Protein AF-A0A2M8G8X2-F1 (afdb_monomer_lite)

Foldseek 3Di:
DDDDDPCLVVFFFDQDPVRDGDSVRSVVVCVVVPDDDDDDDDPDDQDDDDPVSVVVVVVVVVVVVD

InterPro domains:
  IPR029044 Nucleotide-diphospho-sugar transferases [G3DSA:3.90.550.10] (1-65)
  IPR029044 Nucleotide-diphospho-sugar transferases [SSF53448] (1-65)

Secondary structure (DSSP, 8-state):
-----GGGGGSPPPBPTTS-B-HHHHHHHHHHTT-----PPPS------STTHHHHHHHHHHHTT-

pLDDT: mean 94.75, std 5.75, range [60.0, 97.75]

Structure (mmCIF, N/CA/C/O backbone):
data_AF-A0A2M8G8X2-F1
#
_entry.id   AF-A0A2M8G8X2-F1
#
loop_
_atom_site.group_PDB
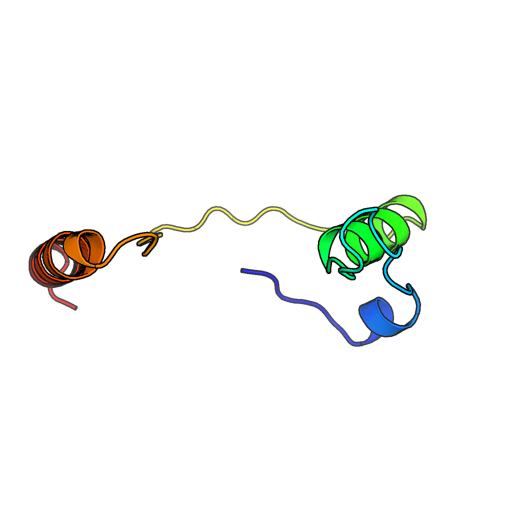_atom_site.id
_atom_site.type_symbol
_atom_site.label_atom_id
_atom_site.label_alt_id
_atom_site.label_comp_id
_atom_site.label_asym_id
_atom_site.label_entity_id
_atom_site.label_seq_id
_atom_site.pdbx_PDB_ins_code
_atom_site.Cartn_x
_atom_site.Cartn_y
_atom_site.Cartn_z
_atom_site.occupancy
_atom_site.B_iso_or_equiv
_atom_site.auth_seq_id
_atom_site.auth_comp_id
_atom_site.auth_asym_id
_atom_site.auth_atom_id
_atom_site.pdbx_PDB_model_num
ATOM 1 N N . MET A 1 1 ? -6.210 -3.979 0.037 1.00 90.81 1 MET A N 1
ATOM 2 C CA . MET A 1 1 ? -5.720 -5.370 -0.053 1.00 90.81 1 MET A CA 1
ATOM 3 C C . MET A 1 1 ? -5.606 -5.728 -1.521 1.00 90.81 1 MET A C 1
ATOM 5 O O . MET A 1 1 ? -6.492 -5.347 -2.276 1.00 90.81 1 MET A O 1
ATOM 9 N N . PHE A 1 2 ? -4.525 -6.394 -1.916 1.00 94.44 2 PHE A N 1
ATOM 10 C CA . PHE A 1 2 ? -4.284 -6.794 -3.301 1.00 94.44 2 PHE A CA 1
ATOM 11 C C . PHE A 1 2 ? -4.274 -8.320 -3.393 1.00 94.44 2 PHE A C 1
ATOM 13 O O . PHE A 1 2 ? -3.745 -8.977 -2.502 1.00 94.44 2 PHE A O 1
ATOM 20 N N . LEU A 1 3 ? -4.846 -8.860 -4.467 1.00 95.81 3 LEU A N 1
ATOM 21 C CA . LEU A 1 3 ? -4.673 -10.250 -4.878 1.00 95.81 3 LEU A CA 1
ATOM 22 C C . LEU A 1 3 ? -3.918 -10.216 -6.205 1.00 95.81 3 LEU A C 1
ATOM 24 O O . LEU A 1 3 ? -4.460 -9.735 -7.198 1.00 95.81 3 LEU A O 1
ATOM 28 N N . LEU A 1 4 ? -2.662 -10.652 -6.187 1.00 96.00 4 LEU A N 1
ATOM 29 C CA . LEU A 1 4 ? -1.743 -10.575 -7.321 1.00 96.00 4 LEU A CA 1
ATOM 30 C C . LEU A 1 4 ? -1.206 -11.972 -7.616 1.00 96.00 4 LEU A C 1
ATOM 32 O O . LEU A 1 4 ? -0.998 -12.760 -6.693 1.00 96.00 4 LEU A O 1
ATOM 36 N N . ASP A 1 5 ? -0.996 -12.272 -8.894 1.00 94.56 5 ASP A N 1
ATOM 37 C CA . ASP A 1 5 ? -0.273 -13.469 -9.312 1.00 94.56 5 ASP A CA 1
ATOM 38 C C . ASP A 1 5 ? 1.232 -13.176 -9.433 1.00 94.56 5 ASP A C 1
ATOM 40 O O . ASP A 1 5 ? 1.704 -12.070 -9.160 1.00 94.56 5 ASP A O 1
ATOM 44 N N . THR A 1 6 ? 2.004 -14.178 -9.851 1.00 96.94 6 THR A N 1
ATOM 45 C CA . THR A 1 6 ? 3.465 -14.081 -9.948 1.00 96.94 6 THR A CA 1
ATOM 46 C C . THR A 1 6 ? 3.953 -13.072 -10.987 1.00 96.94 6 THR A C 1
ATOM 48 O O . THR A 1 6 ? 5.121 -12.702 -10.942 1.00 96.94 6 THR A O 1
ATOM 51 N N . LYS A 1 7 ? 3.098 -12.589 -11.898 1.00 96.06 7 LYS A N 1
ATOM 52 C CA . LYS A 1 7 ? 3.499 -11.615 -12.927 1.00 96.06 7 LYS A CA 1
ATOM 53 C C . LYS A 1 7 ? 3.880 -10.268 -12.332 1.00 96.06 7 LYS A C 1
ATOM 55 O O . LYS A 1 7 ? 4.566 -9.494 -12.985 1.00 96.06 7 LYS A O 1
ATOM 60 N N . ILE A 1 8 ? 3.464 -9.974 -11.097 1.00 96.94 8 ILE A N 1
ATOM 61 C CA . ILE A 1 8 ? 3.891 -8.752 -10.410 1.00 96.94 8 ILE A CA 1
ATOM 62 C C . ILE A 1 8 ? 5.419 -8.664 -10.284 1.00 96.94 8 ILE A C 1
ATOM 64 O O . ILE A 1 8 ? 5.962 -7.564 -10.310 1.00 96.94 8 ILE A O 1
ATOM 68 N N . PHE A 1 9 ? 6.116 -9.803 -10.200 1.00 96.94 9 PHE A N 1
ATOM 69 C CA . PHE A 1 9 ? 7.573 -9.842 -10.065 1.00 96.94 9 PHE A CA 1
ATOM 70 C C . PHE A 1 9 ? 8.320 -9.480 -11.357 1.00 96.94 9 PHE A C 1
ATOM 72 O O . PHE A 1 9 ? 9.504 -9.170 -11.287 1.00 96.94 9 PHE A O 1
ATOM 79 N N . ASP A 1 10 ? 7.635 -9.437 -12.505 1.00 97.62 10 ASP A N 1
ATOM 80 C CA . ASP A 1 10 ? 8.205 -8.943 -13.767 1.00 97.62 10 ASP A CA 1
ATOM 81 C C . ASP A 1 10 ? 8.346 -7.402 -13.770 1.00 97.62 10 ASP A C 1
ATOM 83 O O . ASP A 1 10 ? 8.952 -6.826 -14.675 1.00 97.62 10 ASP A O 1
ATOM 87 N N . TYR A 1 11 ? 7.781 -6.715 -12.768 1.00 97.19 11 TYR A N 1
ATOM 88 C CA . TYR A 1 11 ? 7.730 -5.257 -12.674 1.00 97.19 11 TYR A CA 1
ATOM 89 C C . TYR A 1 11 ? 8.430 -4.763 -11.409 1.00 97.19 11 TYR A C 1
ATOM 91 O O . TYR A 1 11 ? 7.833 -4.684 -10.337 1.00 97.19 11 TYR A O 1
ATOM 99 N N . GLU A 1 12 ? 9.694 -4.366 -11.535 1.00 96.12 12 GLU A N 1
ATOM 100 C CA . GLU A 1 12 ? 10.437 -3.792 -10.411 1.00 96.12 12 GLU A CA 1
ATOM 101 C C . GLU A 1 12 ? 9.797 -2.485 -9.921 1.00 96.12 12 GLU A C 1
ATOM 103 O O . GLU A 1 12 ? 9.405 -1.623 -10.715 1.00 96.12 12 GLU A O 1
ATOM 108 N N . ALA A 1 13 ? 9.706 -2.316 -8.603 1.00 97.19 13 ALA A N 1
ATOM 109 C CA . ALA A 1 13 ? 9.286 -1.057 -8.003 1.00 97.19 13 ALA A CA 1
ATOM 110 C C . ALA A 1 13 ? 10.349 0.028 -8.235 1.00 97.19 13 ALA A C 1
ATOM 112 O O . ALA A 1 13 ? 11.547 -0.238 -8.202 1.00 97.19 13 ALA A O 1
ATOM 113 N N . ASP A 1 14 ? 9.907 1.264 -8.455 1.00 96.62 14 ASP A N 1
ATOM 114 C CA . ASP A 1 14 ? 10.802 2.421 -8.484 1.00 96.62 14 ASP A CA 1
ATOM 115 C C . ASP A 1 14 ? 11.219 2.812 -7.061 1.00 96.62 14 ASP A C 1
ATOM 117 O O . ASP A 1 14 ? 10.396 2.783 -6.140 1.00 96.62 14 ASP A O 1
ATOM 121 N N . MET A 1 15 ? 12.481 3.217 -6.898 1.00 97.38 15 MET A N 1
ATOM 122 C CA . MET A 1 15 ? 12.966 3.824 -5.660 1.00 97.38 15 MET A CA 1
ATOM 123 C C . MET A 1 15 ? 12.458 5.265 -5.563 1.00 97.38 15 MET A C 1
ATOM 125 O O . MET A 1 15 ? 12.701 6.086 -6.452 1.00 97.38 15 MET A O 1
ATOM 129 N N . HIS A 1 16 ? 11.763 5.584 -4.477 1.00 95.88 16 HIS A N 1
ATOM 130 C CA . HIS A 1 16 ? 11.254 6.924 -4.205 1.00 95.88 16 HIS A CA 1
ATOM 131 C C . HIS A 1 16 ? 12.315 7.804 -3.512 1.00 95.88 16 HIS A C 1
ATOM 133 O O . HIS A 1 16 ? 13.290 7.281 -2.973 1.00 95.88 16 HIS A O 1
ATOM 139 N N . PRO A 1 17 ? 12.157 9.147 -3.485 1.00 97.62 17 PRO A N 1
ATOM 140 C CA . PRO A 1 17 ? 13.145 10.058 -2.888 1.00 97.62 17 PRO A CA 1
ATOM 141 C C . PRO A 1 17 ? 13.471 9.800 -1.410 1.00 97.62 17 PRO A C 1
ATOM 143 O O . PRO A 1 17 ? 14.519 10.218 -0.931 1.00 97.62 17 PRO A O 1
ATOM 146 N N . ASN A 1 18 ? 12.581 9.120 -0.686 1.00 97.44 18 ASN A N 1
ATOM 147 C CA . ASN A 1 18 ? 12.792 8.699 0.697 1.00 97.44 18 ASN A CA 1
ATOM 148 C C . ASN A 1 18 ? 13.518 7.344 0.830 1.00 97.44 18 ASN A C 1
ATOM 150 O O . ASN A 1 18 ? 13.655 6.842 1.940 1.00 97.44 18 ASN A O 1
ATOM 154 N N . GLY A 1 19 ? 13.963 6.751 -0.281 1.00 97.69 19 GLY A N 1
ATOM 155 C CA . GLY A 1 19 ? 14.668 5.469 -0.324 1.00 97.69 19 GLY A CA 1
ATOM 156 C C . GLY A 1 19 ? 13.762 4.235 -0.300 1.00 97.69 19 GLY A C 1
ATOM 157 O O . GLY A 1 19 ? 14.273 3.118 -0.277 1.00 97.69 19 GLY A O 1
ATOM 158 N N . GLU A 1 20 ? 12.437 4.404 -0.311 1.00 97.75 20 GLU A N 1
ATOM 159 C CA . GLU A 1 20 ? 11.492 3.287 -0.259 1.00 97.75 20 GLU A CA 1
ATOM 160 C C . GLU A 1 20 ? 11.096 2.788 -1.653 1.00 97.75 20 GLU A C 1
ATOM 162 O O . GLU A 1 20 ? 11.016 3.549 -2.619 1.00 97.75 20 GLU A O 1
ATOM 167 N N . TYR A 1 21 ? 10.790 1.493 -1.735 1.00 97.69 21 TYR A N 1
ATOM 168 C CA . TYR A 1 21 ? 10.238 0.842 -2.919 1.00 97.69 21 TYR A CA 1
ATOM 169 C C . TYR A 1 21 ? 8.767 0.526 -2.674 1.00 97.69 21 TYR A C 1
ATOM 171 O O . TYR A 1 21 ? 8.428 -0.272 -1.798 1.00 97.69 21 TYR A O 1
ATOM 179 N N . TYR A 1 22 ? 7.876 1.145 -3.445 1.00 97.06 22 TYR A N 1
ATOM 180 C CA . TYR A 1 22 ? 6.439 0.975 -3.252 1.00 97.06 22 TYR A CA 1
ATOM 181 C C . TYR A 1 22 ? 5.840 -0.063 -4.185 1.00 97.06 22 TYR A C 1
ATOM 183 O O . TYR A 1 22 ? 6.014 -0.013 -5.397 1.00 97.06 22 TYR A O 1
ATOM 191 N N . LEU A 1 23 ? 5.002 -0.941 -3.629 1.00 96.62 23 LEU A N 1
ATOM 192 C CA . LEU A 1 23 ? 4.194 -1.876 -4.417 1.00 96.62 23 LEU A CA 1
ATOM 193 C C . LEU A 1 23 ? 3.365 -1.155 -5.499 1.00 96.62 23 LEU A C 1
ATOM 195 O O . LEU A 1 23 ? 3.115 -1.701 -6.571 1.00 96.62 23 LEU A O 1
ATOM 199 N N . THR A 1 24 ? 2.944 0.084 -5.242 1.00 96.25 24 THR A N 1
ATOM 200 C CA . THR A 1 24 ? 2.143 0.883 -6.176 1.00 96.25 24 THR A CA 1
ATOM 201 C C . THR A 1 24 ? 2.896 1.264 -7.451 1.00 96.25 24 THR A C 1
ATOM 203 O O . THR A 1 24 ? 2.254 1.366 -8.499 1.00 96.25 24 THR A O 1
ATOM 206 N N . SER A 1 25 ? 4.223 1.435 -7.418 1.00 97.50 25 SER A N 1
ATOM 207 C CA . SER A 1 25 ? 5.001 1.726 -8.631 1.00 97.50 25 SER A CA 1
ATOM 208 C C . SER A 1 25 ? 5.127 0.481 -9.516 1.00 97.50 25 SER A C 1
ATOM 210 O O . SER A 1 25 ? 4.846 0.565 -10.714 1.00 97.50 25 SER A O 1
ATOM 212 N N . ALA A 1 26 ? 5.385 -0.690 -8.924 1.00 97.19 26 ALA A N 1
ATOM 213 C CA . ALA A 1 26 ? 5.329 -1.983 -9.617 1.00 97.19 26 ALA A CA 1
ATOM 214 C C . ALA A 1 26 ? 3.941 -2.247 -10.239 1.00 97.19 26 ALA A C 1
ATOM 216 O O . ALA A 1 26 ? 3.823 -2.518 -11.436 1.00 97.19 26 ALA A O 1
ATOM 217 N N . LEU A 1 27 ? 2.864 -2.060 -9.464 1.00 97.12 27 LEU A N 1
ATOM 218 C CA . LEU A 1 27 ? 1.481 -2.181 -9.948 1.00 97.12 27 LEU A CA 1
ATOM 219 C C . LEU A 1 27 ? 1.166 -1.212 -11.097 1.00 97.12 27 LEU A C 1
ATOM 221 O O . LEU A 1 27 ? 0.479 -1.581 -12.047 1.00 97.12 27 LEU A O 1
ATOM 225 N N . SER A 1 28 ? 1.664 0.026 -11.030 1.00 96.75 28 SER A N 1
ATOM 226 C CA . SER A 1 28 ? 1.479 1.025 -12.089 1.00 96.75 28 SER A CA 1
ATOM 227 C C . SER A 1 28 ? 2.152 0.597 -13.394 1.00 96.75 28 SER A C 1
ATOM 229 O O . SER A 1 28 ? 1.557 0.731 -14.465 1.00 96.75 28 SER A O 1
ATOM 231 N N . LYS A 1 29 ? 3.360 0.026 -13.324 1.00 97.56 29 LYS A N 1
ATOM 232 C CA . LYS A 1 29 ? 4.050 -0.540 -14.495 1.00 97.56 29 LYS A CA 1
ATOM 233 C C . LYS A 1 29 ? 3.278 -1.725 -15.080 1.00 97.56 29 LYS A C 1
ATOM 235 O O . LYS A 1 29 ? 3.037 -1.742 -16.285 1.00 97.56 29 LYS A O 1
ATOM 240 N N . MET A 1 30 ? 2.800 -2.635 -14.232 1.00 96.69 30 MET A N 1
ATOM 241 C CA . MET A 1 30 ? 1.963 -3.768 -14.642 1.00 96.69 30 MET A CA 1
ATOM 242 C C . MET A 1 30 ? 0.677 -3.313 -15.359 1.00 96.69 30 MET A C 1
ATOM 244 O O . MET A 1 30 ? 0.330 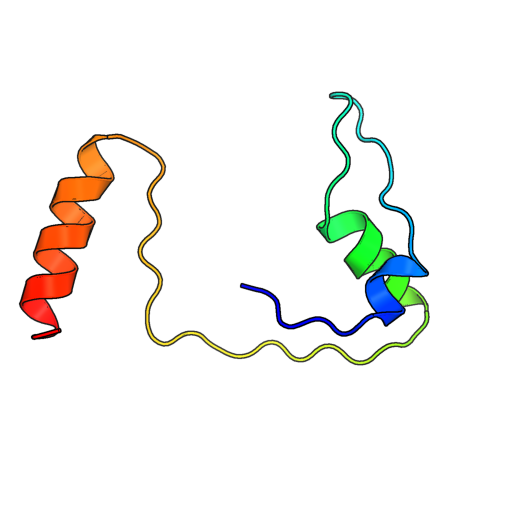-3.837 -16.418 1.00 96.69 30 MET A O 1
ATOM 248 N N . LEU A 1 31 ? -0.007 -2.293 -14.829 1.00 96.44 31 LEU A N 1
ATOM 249 C CA . LEU A 1 31 ? -1.183 -1.682 -15.461 1.00 96.44 31 LEU A CA 1
ATOM 250 C C . LEU A 1 31 ? -0.854 -1.073 -16.830 1.00 96.44 31 LEU A C 1
ATOM 252 O O . LEU A 1 31 ? -1.573 -1.310 -17.801 1.00 96.44 31 LEU A O 1
ATOM 256 N N . LYS A 1 32 ? 0.246 -0.314 -16.928 1.00 97.38 32 LYS A N 1
ATOM 257 C CA . LYS A 1 32 ? 0.704 0.307 -18.185 1.00 97.38 32 LYS A CA 1
ATOM 258 C C . LYS A 1 32 ? 1.103 -0.721 -19.245 1.00 97.38 32 LYS A C 1
ATOM 260 O O . LYS A 1 32 ? 0.941 -0.449 -20.429 1.00 97.38 32 LYS A O 1
ATOM 265 N N . ALA A 1 33 ? 1.571 -1.897 -18.829 1.00 96.94 33 ALA A N 1
ATOM 266 C CA . ALA A 1 33 ? 1.862 -3.021 -19.715 1.00 96.94 33 ALA A CA 1
ATOM 267 C C . ALA A 1 33 ? 0.597 -3.738 -20.239 1.00 96.94 33 ALA A C 1
ATOM 269 O O . ALA A 1 33 ? 0.699 -4.653 -21.053 1.00 96.94 33 ALA A O 1
ATOM 270 N N . GLY A 1 34 ? -0.601 -3.318 -19.811 1.00 96.81 34 GLY A N 1
ATOM 271 C CA . GLY A 1 34 ? -1.879 -3.807 -20.335 1.00 96.81 34 GLY A CA 1
ATOM 272 C C . GLY A 1 34 ? -2.524 -4.926 -19.517 1.00 96.81 34 GLY A C 1
ATOM 273 O O . GLY A 1 34 ? -3.538 -5.486 -19.942 1.00 96.81 34 GLY A O 1
ATOM 274 N N . HIS A 1 35 ? -1.988 -5.255 -18.337 1.00 96.38 35 HIS A N 1
ATOM 275 C CA . HIS A 1 35 ? -2.646 -6.202 -17.441 1.00 96.38 35 HIS A CA 1
ATOM 276 C C . HIS A 1 35 ? -3.951 -5.620 -16.891 1.00 96.38 35 HIS A C 1
ATOM 278 O O . HIS A 1 35 ? -4.012 -4.479 -16.433 1.00 96.38 35 HIS A O 1
ATOM 284 N N . LYS A 1 36 ? -5.007 -6.436 -16.898 1.00 94.19 36 LYS A N 1
ATOM 285 C CA . LYS A 1 36 ? -6.303 -6.054 -16.335 1.00 94.19 36 LYS A CA 1
ATOM 286 C C . LYS A 1 36 ? -6.267 -6.181 -14.818 1.00 94.19 36 LYS A C 1
ATOM 288 O O . LYS A 1 36 ? -5.982 -7.254 -14.294 1.00 94.19 36 LYS A O 1
ATOM 293 N N . VAL A 1 37 ? -6.630 -5.106 -14.131 1.00 92.12 37 VAL A N 1
ATOM 294 C CA . VAL A 1 37 ? -6.847 -5.084 -12.682 1.00 92.12 37 VAL A CA 1
ATOM 295 C C . VAL A 1 37 ? -8.285 -4.662 -12.435 1.00 92.12 37 VAL A C 1
ATOM 297 O O . VAL A 1 37 ? -8.801 -3.763 -13.098 1.00 92.12 37 VAL A O 1
ATOM 300 N N . TYR A 1 38 ? -8.931 -5.310 -11.473 1.00 94.88 38 TYR A N 1
ATOM 301 C CA . TYR A 1 38 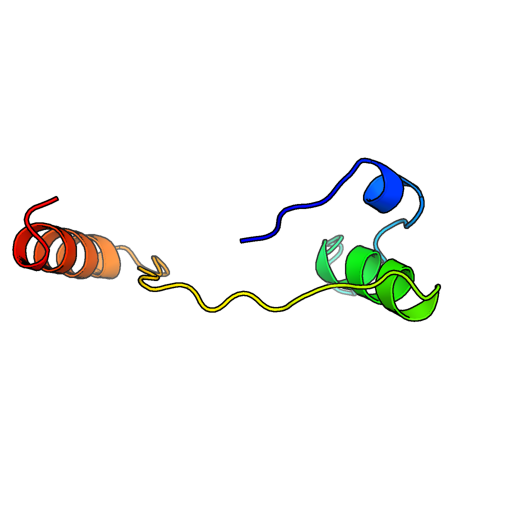? -10.311 -5.026 -11.106 1.00 94.88 38 TYR A CA 1
ATOM 302 C C . TYR A 1 38 ? -10.355 -4.474 -9.686 1.00 94.88 38 TYR A C 1
ATOM 304 O O . TYR A 1 38 ? -9.806 -5.070 -8.759 1.00 94.88 38 TYR A O 1
ATOM 312 N N . ALA A 1 39 ? -11.020 -3.334 -9.511 1.00 94.69 39 ALA A N 1
ATOM 313 C CA . ALA A 1 39 ? -11.293 -2.789 -8.191 1.00 94.69 39 ALA A CA 1
ATOM 314 C C . ALA A 1 39 ? -12.517 -3.498 -7.598 1.00 94.69 39 ALA A C 1
ATOM 316 O O . ALA A 1 39 ? -13.635 -3.337 -8.087 1.00 94.69 39 ALA A O 1
ATOM 317 N N . VAL A 1 40 ? -12.304 -4.281 -6.541 1.00 95.69 40 VAL A N 1
ATOM 318 C CA . VAL A 1 40 ? -13.380 -4.951 -5.802 1.00 95.69 40 VAL A CA 1
ATOM 319 C C . VAL A 1 40 ? -13.677 -4.153 -4.538 1.00 95.69 40 VAL A C 1
ATOM 321 O O . VAL A 1 40 ? -12.782 -3.887 -3.735 1.00 95.69 40 VAL A O 1
ATOM 324 N N . LYS A 1 41 ? -14.939 -3.747 -4.361 1.00 95.88 41 LYS A N 1
ATOM 325 C CA . LYS A 1 41 ? -15.368 -2.980 -3.187 1.00 95.88 41 LYS A CA 1
ATOM 326 C C . LYS A 1 41 ? -15.325 -3.869 -1.942 1.00 95.88 41 LYS A C 1
ATOM 328 O O . LYS A 1 41 ? -16.021 -4.879 -1.888 1.00 95.88 41 LYS A O 1
ATOM 333 N N . SER A 1 42 ? -14.547 -3.466 -0.935 1.00 93.19 42 SER A N 1
ATOM 334 C CA . SER A 1 42 ? -14.594 -4.102 0.386 1.00 93.19 42 SER A CA 1
ATOM 335 C C . SER A 1 42 ? -15.876 -3.717 1.125 1.00 93.19 42 SER A C 1
ATOM 337 O O . SER A 1 42 ? -16.349 -2.583 1.012 1.00 93.19 42 SER A O 1
ATOM 339 N N . THR A 1 43 ? -16.421 -4.649 1.903 1.00 91.88 43 THR A N 1
ATOM 340 C CA . THR A 1 43 ? -17.565 -4.412 2.797 1.00 91.88 43 THR A CA 1
ATOM 341 C C . THR A 1 43 ? -17.144 -3.764 4.112 1.00 91.88 43 THR A C 1
ATOM 343 O O . THR A 1 43 ? -17.923 -3.014 4.697 1.00 91.88 43 THR A O 1
ATOM 346 N N . LEU A 1 44 ? -15.909 -4.013 4.555 1.00 91.88 44 LEU A N 1
ATOM 347 C CA . LEU A 1 44 ? -15.355 -3.479 5.792 1.00 91.88 44 LEU A CA 1
ATOM 348 C C . LEU A 1 44 ? -13.872 -3.148 5.617 1.00 91.88 44 LEU A C 1
ATOM 350 O O . LEU A 1 44 ? -13.108 -3.900 5.008 1.00 91.88 44 LEU A O 1
ATOM 354 N N . TRP A 1 45 ? -13.461 -2.013 6.167 1.00 92.56 45 TRP A N 1
ATOM 355 C CA . TRP A 1 45 ? -12.060 -1.656 6.336 1.00 92.56 45 TRP A CA 1
ATOM 356 C C . TRP A 1 45 ? -11.911 -0.925 7.668 1.00 92.56 45 TRP A C 1
ATOM 358 O O . TRP A 1 45 ? -12.555 0.098 7.886 1.00 92.56 45 TRP A O 1
ATOM 368 N N . LEU A 1 46 ? -11.097 -1.488 8.562 1.00 94.50 46 LEU A N 1
ATOM 369 C CA . LEU A 1 46 ? -10.781 -0.932 9.876 1.00 94.50 46 LEU A CA 1
ATOM 370 C C . LEU A 1 46 ? -9.321 -0.452 9.851 1.00 94.50 46 LEU A C 1
ATOM 372 O O . LEU A 1 46 ? -8.419 -1.257 10.090 1.00 94.50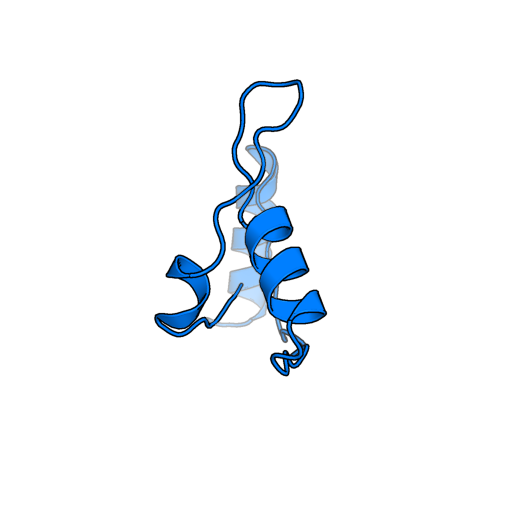 46 LEU A O 1
ATOM 376 N N . PRO A 1 47 ? -9.050 0.806 9.464 1.00 94.12 47 PRO A N 1
ATOM 377 C CA . PRO A 1 47 ? -7.691 1.329 9.448 1.00 94.12 47 PRO A CA 1
ATOM 378 C C . PRO A 1 47 ? -7.191 1.547 10.879 1.00 94.12 47 PRO A C 1
ATOM 380 O O . PRO A 1 47 ? -7.907 2.107 11.705 1.00 94.12 47 PRO A O 1
ATOM 383 N N . ILE A 1 48 ? -5.951 1.138 11.147 1.00 96.94 48 ILE A N 1
ATOM 384 C CA . ILE A 1 48 ? -5.254 1.402 12.408 1.00 96.94 48 ILE A CA 1
ATOM 385 C C . ILE A 1 48 ? -4.040 2.262 12.074 1.00 96.94 48 ILE A C 1
ATOM 387 O O . ILE A 1 48 ? -3.079 1.765 11.484 1.00 96.94 48 ILE A O 1
ATOM 391 N N . GLY A 1 49 ? -4.119 3.557 12.376 1.00 96.56 49 GLY A N 1
ATOM 392 C CA . GLY A 1 49 ? -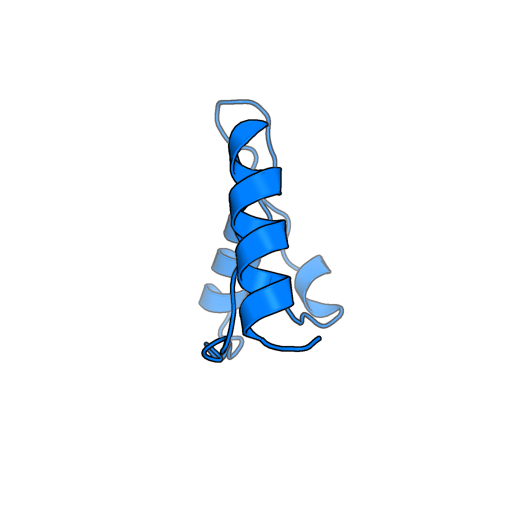3.022 4.507 12.168 1.00 96.56 49 GLY A CA 1
ATOM 393 C C . GLY A 1 49 ? -2.379 4.959 13.477 1.00 96.56 49 GLY A C 1
ATOM 394 O O . GLY A 1 49 ? -1.183 5.241 13.503 1.00 96.56 49 GLY A O 1
ATOM 395 N N . TYR A 1 50 ? -3.161 4.985 14.559 1.00 97.75 50 TYR A N 1
ATOM 396 C CA . TYR A 1 50 ? -2.742 5.418 15.891 1.00 97.75 50 TYR A CA 1
ATOM 397 C C . TYR A 1 50 ? -3.225 4.441 16.974 1.00 97.75 50 TYR A C 1
ATOM 399 O O . TYR A 1 50 ? -4.179 3.691 16.737 1.00 97.75 50 TYR A O 1
ATOM 407 N N . PRO A 1 51 ? -2.615 4.440 18.176 1.00 97.56 51 PRO A N 1
ATOM 408 C CA . PRO A 1 51 ? -3.026 3.554 19.267 1.00 97.56 51 PRO A CA 1
ATOM 409 C C . PRO A 1 51 ? -4.522 3.637 19.612 1.00 97.56 51 PRO A C 1
ATOM 411 O O . PRO A 1 51 ? -5.147 2.620 19.909 1.00 97.56 51 PRO A O 1
ATOM 414 N N . GLU A 1 52 ? -5.132 4.820 19.516 1.00 96.81 52 GLU A N 1
ATOM 415 C CA . GLU A 1 52 ? -6.546 5.042 19.846 1.00 96.81 52 GLU A CA 1
ATOM 416 C C . GLU A 1 52 ? -7.509 4.390 18.838 1.00 96.81 52 GLU A C 1
ATOM 418 O O . GLU A 1 52 ? -8.695 4.214 19.135 1.00 96.81 52 GLU A O 1
ATOM 423 N N . ASP A 1 53 ? -7.033 4.029 17.642 1.00 97.56 53 ASP A N 1
ATOM 424 C CA . ASP A 1 53 ? -7.858 3.374 16.624 1.00 97.56 53 ASP A CA 1
ATOM 425 C C . ASP A 1 53 ? -8.197 1.926 16.994 1.00 97.56 53 ASP A C 1
ATOM 427 O O . ASP A 1 53 ? -9.213 1.404 16.531 1.00 97.56 53 ASP A O 1
ATOM 431 N N . ILE A 1 54 ? -7.417 1.302 17.885 1.00 97.19 54 ILE A N 1
ATOM 432 C CA . ILE A 1 54 ? -7.657 -0.065 18.365 1.00 97.19 54 ILE A CA 1
ATOM 433 C C . ILE A 1 54 ? -9.028 -0.155 19.043 1.00 97.19 54 ILE A C 1
ATOM 435 O O . ILE A 1 54 ? -9.866 -0.947 18.620 1.00 97.19 54 ILE A O 1
ATOM 439 N N . GLY A 1 55 ? -9.315 0.722 20.010 1.00 97.00 55 GLY A N 1
ATOM 440 C CA . GLY A 1 55 ? -10.600 0.703 20.721 1.00 97.00 55 GLY A CA 1
ATOM 441 C C . GLY A 1 55 ? -11.799 0.994 19.808 1.00 97.00 55 GLY A C 1
ATOM 442 O O . GLY A 1 55 ? -12.889 0.450 19.998 1.00 97.00 55 GLY A O 1
ATOM 443 N N . LYS A 1 56 ? -11.608 1.815 18.762 1.00 94.88 56 LYS A N 1
ATOM 444 C CA . LYS A 1 56 ? -12.640 2.052 17.736 1.00 94.88 56 LYS A CA 1
ATOM 445 C C . LYS A 1 56 ? -12.890 0.793 16.906 1.00 94.88 56 LYS A C 1
ATOM 447 O O . LYS A 1 56 ? -14.047 0.474 16.631 1.00 94.88 56 LYS A O 1
ATOM 452 N N . ALA A 1 57 ? -11.828 0.094 16.510 1.00 95.75 57 ALA A N 1
ATOM 453 C CA . ALA A 1 57 ? -11.916 -1.142 15.745 1.00 95.75 57 ALA A CA 1
ATOM 454 C C . ALA A 1 57 ? -12.569 -2.266 16.561 1.00 95.75 57 ALA A C 1
ATOM 456 O O . ALA A 1 57 ? -13.482 -2.912 16.054 1.00 95.75 57 ALA A O 1
ATOM 457 N N . GLU A 1 58 ? -12.192 -2.436 17.831 1.00 96.00 58 GLU A N 1
ATOM 458 C CA . GLU A 1 58 ? -12.804 -3.405 18.753 1.00 96.00 58 GLU A CA 1
ATOM 459 C C . GLU A 1 58 ? -14.305 -3.163 18.911 1.00 96.00 58 GLU A C 1
ATOM 461 O O . GLU A 1 58 ? -15.110 -4.069 18.693 1.00 96.00 58 GLU A O 1
ATOM 466 N N . LYS A 1 59 ? -14.705 -1.916 19.197 1.00 95.19 59 LYS A N 1
ATOM 467 C CA . LYS A 1 59 ? -16.125 -1.553 19.270 1.00 95.19 59 LYS A CA 1
ATOM 468 C C . LYS A 1 59 ? -16.847 -1.889 17.967 1.00 95.19 59 LYS A C 1
ATOM 470 O O . LYS A 1 59 ? -17.958 -2.415 17.994 1.00 95.19 59 LYS A O 1
ATOM 475 N N . LYS A 1 60 ? -16.215 -1.599 16.826 1.00 93.75 60 LYS A N 1
ATOM 476 C CA . LYS A 1 60 ? -16.814 -1.855 15.520 1.00 93.75 60 LYS A CA 1
ATOM 477 C C . LYS A 1 60 ? -16.983 -3.349 15.244 1.00 93.75 60 LYS A C 1
ATOM 479 O O . LYS A 1 60 ? -18.010 -3.729 14.698 1.00 93.75 60 LYS A O 1
ATOM 484 N N . LEU A 1 61 ? -16.029 -4.188 15.645 1.00 93.50 61 LEU A N 1
ATOM 485 C CA . LEU A 1 61 ? -16.131 -5.647 15.525 1.00 93.50 61 LEU A CA 1
ATOM 486 C C . LEU A 1 61 ? -17.277 -6.210 16.379 1.00 93.50 61 LEU A C 1
ATOM 488 O O . LEU A 1 61 ? -18.067 -7.003 15.870 1.00 93.50 61 LEU A O 1
ATOM 492 N N . LEU A 1 62 ? -17.446 -5.717 17.613 1.00 93.69 62 LEU A N 1
ATOM 493 C CA . LEU A 1 62 ? -18.565 -6.106 18.485 1.00 93.69 62 LEU A CA 1
ATOM 494 C C . LEU A 1 62 ? -19.936 -5.740 17.886 1.00 93.69 62 LEU A C 1
ATOM 496 O O . LEU A 1 62 ? -20.878 -6.519 17.996 1.00 93.69 62 LEU A O 1
ATOM 500 N N . GLU A 1 63 ? -20.059 -4.590 17.210 1.00 91.25 63 GLU A N 1
ATOM 501 C CA . GLU A 1 63 ? -21.292 -4.199 16.498 1.00 91.25 63 GLU A CA 1
ATOM 502 C C . GLU A 1 63 ? -21.644 -5.149 15.340 1.00 91.25 63 GLU A C 1
ATOM 504 O O . GLU A 1 63 ? -22.818 -5.289 14.994 1.00 91.25 63 GLU A O 1
ATOM 509 N N . PHE A 1 64 ? -20.642 -5.782 14.723 1.00 84.56 64 PHE A N 1
ATOM 510 C CA . PHE A 1 64 ? -20.836 -6.711 13.609 1.00 84.56 64 PHE A CA 1
ATOM 511 C C . PHE A 1 64 ? -21.063 -8.164 14.048 1.00 84.56 64 PHE A C 1
ATOM 513 O O . PHE A 1 64 ? -21.350 -8.998 13.189 1.00 84.56 64 PHE A O 1
ATOM 520 N N . ASN A 1 65 ? -21.004 -8.458 15.353 1.00 70.38 65 ASN A N 1
ATOM 521 C CA . ASN A 1 65 ? -21.221 -9.797 15.909 1.00 70.38 65 ASN A CA 1
ATOM 522 C C . ASN A 1 65 ? -20.271 -10.863 15.308 1.00 70.38 65 ASN A C 1
ATOM 524 O O . ASN A 1 65 ? -20.680 -12.003 15.079 1.00 70.38 65 ASN A O 1
ATOM 528 N N . ILE A 1 66 ? -19.031 -10.456 15.004 1.00 60.00 66 ILE A N 1
ATOM 529 C CA . ILE A 1 66 ? -17.943 -11.305 14.483 1.00 60.00 66 ILE A CA 1
ATOM 530 C C . ILE A 1 66 ? -17.056 -11.754 15.642 1.00 60.00 6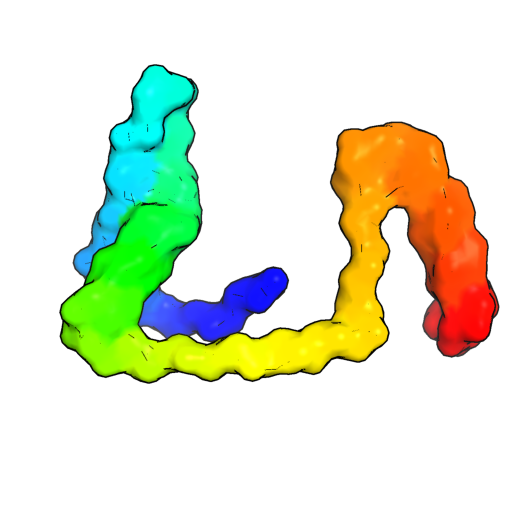6 ILE A C 1
ATOM 532 O O . ILE A 1 66 ? -16.769 -10.897 16.509 1.00 60.00 66 ILE A O 1
#

Sequence (66 aa):
MFLLDTKIFDYEADMHPNGEYYLTSALSKMLKAGHKVYAVKSTLWLPIGYPEDIGKAEKKLLEFNI

Organism: NCBI:txid1975018

Radius of gyration: 16.79 Å; chains: 1; bounding box: 36×24×41 Å